Protein AF-A0A132AD13-F1 (afdb_monomer)

Organism: Sarcoptes scabiei (NCBI:txid52283)

Sequence (110 aa):
MLTLKNVKATLTIKEIKDLISKEVKALYPERQSLRLETKGRTLDDKAIISSLNLNRGRSLYLKDLGPQIGWKTVFLAEYAGPLFAYMLTYLRPYLIYGRNYNNPMSYVAQ

Mean predicted aligned error: 9.71 Å

InterPro domains:
  IPR000626 Ubiquitin-like domain [PS50053] (6-62)
  IPR029071 Ubiquitin-like domain superfamily [SSF54236] (6-62)
  IPR049127 TECR-like, N-terminal domain [PF21696] (4-64)

Nearest PDB structures (foldseek):
  2dzj-assembly1_A  TM=8.882E-01  e=2.030E-04  Homo sapiens
  6jh0-assembly2_D  TM=8.536E-01  e=2.080E-02  Canis lupus familiaris
  6oat-assembly2_D  TM=8.196E-01  e=2.080E-02  Ovis aries
  3sdl-assembly1_C  TM=7.900E-01  e=1.947E-02  Homo sapiens
  8fse-assembly1_A  TM=7.931E-01  e=3.819E-0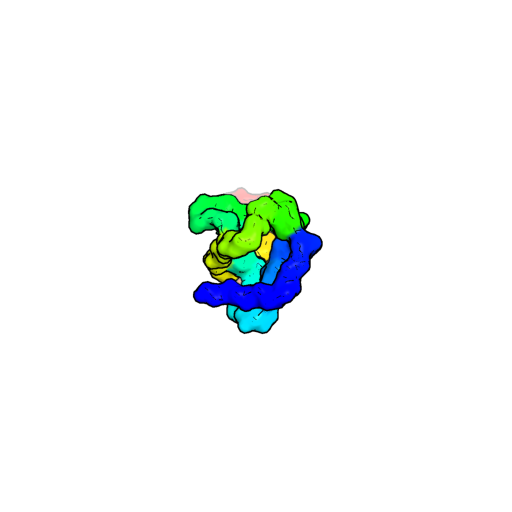1  Mus musculus

Structure (mmCIF, N/CA/C/O backbone):
data_AF-A0A132AD13-F1
#
_entry.id   AF-A0A132AD13-F1
#
loop_
_atom_site.group_PDB
_atom_site.id
_atom_site.type_symbol
_atom_site.label_atom_id
_atom_site.label_alt_id
_atom_site.label_comp_id
_atom_site.label_asym_id
_atom_site.label_entity_id
_atom_site.label_seq_id
_atom_site.pdbx_PDB_ins_code
_atom_site.Cartn_x
_atom_site.Cartn_y
_atom_site.Cartn_z
_atom_site.occupancy
_atom_site.B_iso_or_equiv
_atom_site.auth_seq_id
_atom_site.auth_comp_id
_atom_site.auth_asym_id
_atom_site.auth_atom_id
_atom_site.pdbx_PDB_model_num
ATOM 1 N N . MET A 1 1 ? -23.931 -10.633 5.596 1.00 60.25 1 MET A N 1
ATOM 2 C CA . MET A 1 1 ? -23.546 -9.578 6.559 1.00 60.25 1 MET A CA 1
ATOM 3 C C . MET A 1 1 ? -22.425 -10.139 7.419 1.00 60.25 1 MET A C 1
ATOM 5 O O . MET A 1 1 ? -22.659 -11.137 8.083 1.00 60.25 1 MET A O 1
ATOM 9 N N . LEU A 1 2 ? -21.208 -9.595 7.331 1.00 71.12 2 LEU A N 1
ATOM 10 C CA . LEU A 1 2 ? -20.077 -10.075 8.132 1.00 71.12 2 LEU A CA 1
ATOM 11 C C . LEU A 1 2 ? -20.147 -9.423 9.516 1.00 71.12 2 LEU A C 1
ATOM 13 O O . LEU A 1 2 ? -20.238 -8.201 9.617 1.00 71.12 2 LEU A O 1
ATOM 17 N N . THR A 1 3 ? -20.149 -10.233 10.573 1.00 76.19 3 THR A N 1
ATOM 18 C CA . THR A 1 3 ? -20.251 -9.763 11.960 1.00 76.19 3 THR A CA 1
ATOM 19 C C . THR A 1 3 ? -18.951 -10.046 12.699 1.00 76.19 3 THR A C 1
ATOM 21 O O . THR A 1 3 ? -18.651 -11.200 13.001 1.00 76.19 3 THR A O 1
ATOM 24 N N . LEU A 1 4 ? -18.191 -8.999 13.012 1.00 74.44 4 LEU A N 1
ATOM 25 C CA . LEU A 1 4 ? -16.996 -9.113 13.846 1.00 74.44 4 LEU A CA 1
ATOM 26 C C . LEU A 1 4 ? -17.415 -9.193 15.319 1.00 74.44 4 LEU A C 1
ATOM 28 O O . LEU A 1 4 ? -18.135 -8.325 15.814 1.00 74.44 4 LEU A O 1
ATOM 32 N N . LYS A 1 5 ? -16.971 -10.234 16.026 1.00 72.12 5 LYS A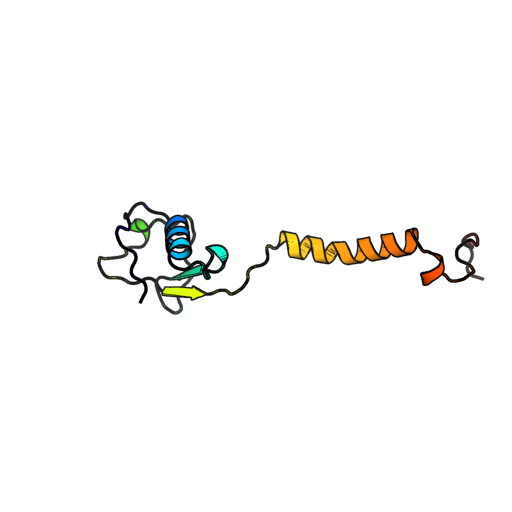 N 1
ATOM 33 C CA . LYS A 1 5 ? -17.203 -10.390 17.469 1.00 72.12 5 LYS A CA 1
ATOM 34 C C . LYS A 1 5 ? -16.047 -9.734 18.240 1.00 72.12 5 LYS A C 1
ATOM 36 O O . LYS A 1 5 ? -14.899 -9.858 17.834 1.00 72.12 5 LYS A O 1
ATOM 41 N N . ASN A 1 6 ? -16.349 -9.071 19.361 1.00 67.19 6 ASN A N 1
ATOM 42 C CA . ASN A 1 6 ? -15.367 -8.486 20.295 1.00 67.19 6 ASN A CA 1
ATOM 43 C C . ASN A 1 6 ? -14.552 -7.275 19.773 1.00 67.19 6 ASN A C 1
ATOM 45 O O . ASN A 1 6 ? -13.353 -7.154 20.024 1.00 67.19 6 ASN A O 1
ATOM 49 N N . VAL A 1 7 ? -15.198 -6.352 19.055 1.00 74.81 7 VAL A N 1
ATOM 50 C CA . VAL A 1 7 ? -14.560 -5.104 18.604 1.00 74.81 7 VAL A CA 1
ATOM 51 C C . VAL A 1 7 ? -14.551 -4.077 19.746 1.00 74.81 7 VAL A C 1
ATOM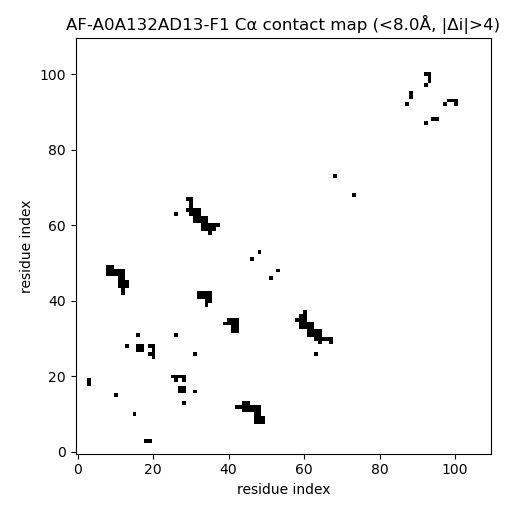 53 O O . VAL A 1 7 ? -15.607 -3.618 20.183 1.00 74.81 7 VAL A O 1
ATOM 56 N N . LYS A 1 8 ? -13.361 -3.705 20.239 1.00 77.75 8 LYS A N 1
ATOM 57 C CA . LYS A 1 8 ? -13.193 -2.650 21.257 1.00 77.75 8 LYS A CA 1
ATOM 58 C C . LYS A 1 8 ? -13.330 -1.262 20.624 1.00 77.75 8 LYS A C 1
ATOM 60 O O . LYS A 1 8 ? -12.810 -1.023 19.541 1.00 77.75 8 LYS A O 1
ATOM 65 N N . ALA A 1 9 ? -13.952 -0.319 21.333 1.00 75.69 9 ALA A N 1
ATOM 66 C CA . ALA A 1 9 ? -14.197 1.045 20.841 1.00 75.69 9 ALA A CA 1
ATOM 67 C C . ALA A 1 9 ? -12.925 1.890 20.618 1.00 75.69 9 ALA A C 1
ATOM 69 O O . ALA A 1 9 ? -12.987 2.927 19.962 1.00 75.69 9 ALA A O 1
ATOM 70 N N . THR A 1 10 ? -11.786 1.456 21.159 1.00 82.06 10 THR A N 1
ATOM 71 C CA . THR A 1 10 ? -10.475 2.103 21.004 1.00 82.06 10 THR A CA 1
ATOM 72 C C . THR A 1 10 ? -9.715 1.645 19.764 1.00 82.06 10 THR A C 1
ATOM 74 O O . THR A 1 10 ? -8.656 2.195 19.484 1.00 82.06 10 THR A O 1
ATOM 77 N N . LEU A 1 11 ? -10.207 0.623 19.056 1.00 84.62 11 LEU A N 1
ATOM 78 C CA . LEU A 1 11 ? -9.526 0.103 17.876 1.00 84.62 11 LEU A CA 1
ATOM 79 C C . LEU A 1 11 ? -9.579 1.112 16.732 1.00 84.62 11 LEU A C 1
ATOM 81 O O . LEU A 1 11 ? -10.546 1.868 16.565 1.00 84.62 11 LEU A O 1
ATOM 85 N N . THR A 1 12 ? -8.524 1.084 15.934 1.00 90.31 12 THR A N 1
ATOM 86 C CA . THR A 1 12 ? -8.414 1.866 14.705 1.00 90.31 12 THR A CA 1
ATOM 87 C C . THR A 1 12 ? -9.069 1.143 13.534 1.00 90.31 12 THR A C 1
ATOM 89 O O . THR A 1 12 ? -9.214 -0.083 13.524 1.00 90.31 12 THR A O 1
ATOM 92 N N . ILE A 1 13 ? -9.442 1.895 12.499 1.00 89.44 13 ILE A N 1
ATOM 93 C CA . ILE A 1 13 ? -9.965 1.328 11.249 1.00 89.44 13 ILE A CA 1
ATOM 94 C C . ILE A 1 13 ? -8.971 0.350 10.612 1.00 89.44 13 ILE A C 1
ATOM 96 O O . ILE A 1 13 ? -9.394 -0.679 10.081 1.00 89.44 13 ILE A O 1
ATOM 100 N N . LYS A 1 14 ? -7.663 0.613 10.718 1.00 89.94 14 LYS A N 1
ATOM 101 C CA . LYS A 1 14 ? -6.625 -0.306 10.236 1.00 89.94 14 LYS A CA 1
ATOM 102 C C . LYS A 1 14 ? -6.721 -1.689 10.887 1.00 89.94 14 LYS A C 1
ATOM 104 O O . LYS A 1 14 ? -6.767 -2.694 10.187 1.00 89.94 14 LYS A O 1
ATOM 109 N N . GLU A 1 15 ? -6.831 -1.739 12.212 1.00 90.25 15 GLU A N 1
ATOM 110 C CA . GLU A 1 15 ? -6.942 -3.005 12.947 1.00 90.25 15 GLU A CA 1
ATOM 111 C C . GLU A 1 15 ? -8.228 -3.759 12.588 1.00 90.25 15 GLU A C 1
ATOM 113 O O . GLU A 1 15 ? -8.225 -4.986 12.502 1.00 90.25 15 GLU A O 1
ATOM 118 N N . ILE A 1 16 ? -9.326 -3.044 12.316 1.00 89.19 16 ILE A N 1
ATOM 119 C CA . ILE A 1 16 ? -10.562 -3.663 11.819 1.00 89.19 16 ILE A CA 1
ATOM 120 C C . ILE A 1 16 ? -10.331 -4.304 10.450 1.00 89.19 16 ILE A C 1
ATOM 122 O O . ILE A 1 16 ? -10.754 -5.441 10.240 1.00 89.19 16 ILE A O 1
ATOM 126 N N . LYS A 1 17 ? -9.654 -3.610 9.526 1.00 90.62 17 LYS A N 1
ATOM 127 C CA . LYS A 1 17 ? -9.325 -4.169 8.207 1.00 90.62 17 LYS A CA 1
ATOM 128 C C . LYS A 1 17 ? -8.469 -5.430 8.328 1.00 90.62 17 LYS A C 1
ATOM 130 O O . LYS A 1 17 ? -8.717 -6.408 7.620 1.00 90.62 17 LYS A O 1
ATOM 135 N N . ASP A 1 18 ? -7.525 -5.441 9.267 1.00 90.75 18 ASP A N 1
ATOM 136 C CA . ASP A 1 18 ? -6.690 -6.610 9.558 1.00 90.75 18 ASP A CA 1
ATOM 137 C C . ASP A 1 18 ? -7.517 -7.780 10.116 1.00 90.75 18 ASP A C 1
ATOM 139 O O . ASP A 1 18 ? -7.331 -8.925 9.701 1.00 90.75 18 ASP A O 1
ATOM 143 N N . LEU A 1 19 ? -8.474 -7.518 11.013 1.00 89.62 19 LEU A N 1
ATOM 144 C CA . LEU A 1 19 ? -9.405 -8.540 11.510 1.00 89.62 19 LEU A CA 1
ATOM 145 C C . LEU A 1 19 ? -10.288 -9.103 10.388 1.00 89.62 19 LEU A C 1
ATOM 147 O O . LEU A 1 19 ? -10.455 -10.317 10.289 1.00 89.62 19 LEU A O 1
ATOM 151 N N . ILE A 1 20 ? -10.798 -8.244 9.505 1.00 89.69 20 ILE A N 1
ATOM 152 C CA . ILE A 1 20 ? -11.577 -8.672 8.335 1.00 89.69 20 ILE A CA 1
ATOM 153 C C . ILE A 1 20 ? -10.718 -9.522 7.399 1.00 89.69 20 ILE A C 1
ATOM 155 O O . ILE A 1 20 ? -11.190 -10.542 6.907 1.00 89.69 20 ILE A O 1
ATOM 159 N N . SER A 1 21 ? -9.453 -9.151 7.190 1.00 90.25 21 SER A N 1
ATOM 160 C CA . SER A 1 21 ? -8.532 -9.918 6.347 1.00 90.25 21 SER A CA 1
ATOM 161 C C . SER A 1 21 ? -8.207 -11.296 6.931 1.00 90.25 21 SER A C 1
ATOM 163 O O . SER A 1 21 ? -7.901 -12.214 6.168 1.00 90.25 21 SER A O 1
ATOM 165 N N . LYS A 1 22 ? -8.257 -11.459 8.261 1.00 90.19 22 LYS A N 1
ATOM 166 C CA . LYS A 1 22 ? -8.073 -12.763 8.922 1.00 90.19 22 LYS A CA 1
ATOM 167 C C . LYS A 1 22 ? -9.260 -13.691 8.685 1.00 90.19 22 LYS A C 1
ATOM 169 O O . LYS A 1 22 ? -9.051 -14.864 8.387 1.00 90.19 22 LYS A O 1
ATOM 174 N N . GLU A 1 23 ? -10.475 -13.161 8.782 1.00 89.06 23 GLU A N 1
ATOM 175 C CA . GLU A 1 23 ? -11.710 -13.907 8.507 1.00 89.06 23 GLU A CA 1
ATOM 176 C C . GLU A 1 23 ? -11.870 -14.201 7.006 1.00 89.06 23 GLU A C 1
ATOM 178 O O . GLU A 1 23 ? -12.220 -15.310 6.605 1.00 89.06 23 GLU A O 1
ATOM 183 N N . VAL A 1 24 ? -11.564 -13.220 6.151 1.00 88.31 24 VAL A N 1
ATOM 184 C CA . VAL A 1 24 ? -11.691 -13.310 4.693 1.00 88.31 24 VAL A CA 1
ATOM 185 C C . VAL A 1 24 ? -10.343 -13.032 4.041 1.00 88.31 24 VAL A C 1
ATOM 187 O O . VAL A 1 24 ? -10.031 -11.908 3.650 1.00 88.31 24 VAL A O 1
ATOM 190 N N . LYS A 1 25 ? -9.560 -14.097 3.843 1.00 85.12 25 LYS A N 1
ATOM 191 C CA . LYS A 1 25 ? -8.210 -14.023 3.251 1.00 85.12 25 LYS A CA 1
ATOM 192 C C . LYS A 1 25 ? -8.164 -13.384 1.858 1.00 85.12 25 LYS A C 1
ATOM 194 O O . LYS A 1 25 ? -7.143 -12.823 1.480 1.00 85.12 25 LYS A O 1
ATOM 199 N N . ALA A 1 26 ? -9.254 -13.458 1.091 1.00 86.38 26 ALA A N 1
ATOM 200 C CA . ALA A 1 26 ? -9.342 -12.844 -0.236 1.00 86.38 26 ALA A CA 1
ATOM 201 C C . ALA A 1 26 ? -9.337 -11.301 -0.192 1.00 86.38 26 ALA A C 1
ATOM 203 O O . ALA A 1 26 ? -8.956 -10.652 -1.170 1.00 86.38 26 ALA A O 1
ATOM 204 N N . LEU A 1 27 ? -9.752 -10.716 0.935 1.00 87.88 27 LEU A N 1
ATOM 205 C CA . LEU A 1 27 ? -9.841 -9.277 1.146 1.00 87.88 27 LEU A CA 1
ATOM 206 C C . LEU A 1 27 ? -8.667 -8.817 2.012 1.00 87.88 27 LEU A C 1
ATOM 208 O O . LEU A 1 27 ? -8.821 -8.614 3.212 1.00 87.88 27 LEU A O 1
ATOM 212 N N . TYR A 1 28 ? -7.490 -8.628 1.418 1.00 89.06 28 TYR A N 1
ATOM 213 C CA . TYR A 1 28 ? -6.368 -8.018 2.136 1.00 89.06 28 TYR A CA 1
ATOM 214 C C . TYR A 1 28 ? -6.638 -6.530 2.438 1.00 89.06 28 TYR A C 1
ATOM 216 O O . TYR A 1 28 ? -7.436 -5.909 1.729 1.00 89.06 28 TYR A O 1
ATOM 224 N N . PRO A 1 29 ? -6.002 -5.931 3.465 1.00 90.19 29 PRO A N 1
ATOM 225 C CA . PRO A 1 29 ? -6.378 -4.612 3.986 1.00 90.19 29 PRO A CA 1
ATOM 226 C C . PRO A 1 29 ? -6.439 -3.493 2.937 1.00 90.19 29 PRO A C 1
ATOM 228 O O . PRO A 1 29 ? -7.352 -2.671 2.970 1.00 90.19 29 PRO A O 1
ATOM 231 N N . GLU A 1 30 ? -5.525 -3.487 1.963 1.00 88.69 30 GLU A N 1
ATOM 232 C CA . GLU A 1 30 ? -5.496 -2.465 0.904 1.00 88.69 30 GLU A CA 1
ATOM 233 C C . GLU A 1 30 ? -6.655 -2.581 -0.100 1.00 88.69 30 GLU A C 1
ATOM 235 O O . GLU A 1 30 ? -7.044 -1.583 -0.703 1.00 88.69 30 GLU A O 1
ATOM 240 N N . ARG A 1 31 ? -7.272 -3.765 -0.250 1.00 91.25 31 ARG A N 1
ATOM 241 C CA . ARG A 1 31 ? -8.494 -3.932 -1.064 1.00 91.25 31 ARG A CA 1
ATOM 242 C C . ARG A 1 31 ? -9.746 -3.428 -0.370 1.00 91.25 31 ARG A C 1
ATOM 244 O O . ARG A 1 31 ? -10.781 -3.282 -1.016 1.00 91.25 31 ARG A O 1
ATOM 251 N N . GLN A 1 32 ? -9.690 -3.197 0.937 1.00 91.81 32 GLN A N 1
ATOM 252 C CA . GLN A 1 32 ? -10.869 -2.886 1.729 1.00 91.81 32 GLN A CA 1
ATOM 253 C C . GLN A 1 32 ? -11.090 -1.371 1.837 1.00 91.81 32 GLN A C 1
ATOM 255 O O . GLN A 1 32 ? -10.293 -0.635 2.426 1.00 91.81 32 GLN A O 1
ATOM 260 N N . SER A 1 33 ? -12.238 -0.902 1.349 1.00 90.38 33 SER A N 1
ATOM 261 C CA . SER A 1 33 ? -12.763 0.441 1.618 1.00 90.38 33 SER A CA 1
ATOM 262 C C . SER A 1 33 ? -13.919 0.338 2.610 1.00 90.38 33 SER A C 1
ATOM 264 O O . SER A 1 33 ? -14.980 -0.186 2.275 1.00 90.38 33 SER A O 1
ATOM 266 N N . LEU A 1 34 ? -13.720 0.843 3.831 1.00 89.75 34 LEU A N 1
ATOM 267 C CA . LEU A 1 34 ? -14.767 0.924 4.852 1.00 89.75 34 LEU A CA 1
ATOM 268 C C . LEU A 1 34 ? -15.465 2.285 4.793 1.00 89.75 34 LEU A C 1
ATOM 270 O O . LEU A 1 34 ? -14.806 3.321 4.673 1.00 89.75 34 LEU A O 1
ATOM 274 N N . ARG A 1 35 ? -16.798 2.277 4.862 1.00 89.75 35 ARG A N 1
ATOM 275 C CA . ARG A 1 35 ? -17.653 3.469 4.755 1.00 89.75 35 ARG A CA 1
ATOM 276 C C . ARG A 1 35 ? -18.789 3.423 5.776 1.00 89.75 35 ARG A C 1
ATOM 278 O O . ARG A 1 35 ? -19.301 2.350 6.091 1.00 89.75 35 ARG A O 1
ATOM 285 N N . LEU A 1 36 ? -19.211 4.595 6.253 1.00 86.94 36 LEU A N 1
ATOM 286 C CA . LEU A 1 36 ? -20.387 4.738 7.130 1.00 86.94 36 LEU A CA 1
ATOM 287 C C . LEU A 1 36 ? -21.708 4.607 6.363 1.00 86.94 36 LEU A C 1
ATOM 289 O O . LEU A 1 36 ? -22.712 4.162 6.910 1.00 86.94 36 LEU A O 1
ATOM 293 N N . GLU A 1 37 ? -21.692 4.970 5.083 1.00 84.44 37 GLU A N 1
ATOM 294 C CA . GLU A 1 37 ? -22.847 4.969 4.189 1.00 84.44 37 GLU A CA 1
ATOM 295 C C . GLU A 1 37 ? -22.472 4.313 2.859 1.00 84.44 37 GLU A C 1
ATOM 297 O O . GLU A 1 37 ? -21.304 4.313 2.461 1.00 84.44 37 GLU A O 1
ATOM 302 N N . THR A 1 38 ? -23.460 3.804 2.125 1.00 81.62 38 THR A N 1
ATOM 303 C CA . THR A 1 38 ? -23.248 3.111 0.840 1.00 81.62 38 THR A CA 1
ATOM 304 C C . THR A 1 38 ? -22.507 3.978 -0.187 1.00 81.62 38 THR A C 1
ATOM 306 O O . THR A 1 38 ? -21.606 3.500 -0.882 1.00 81.62 38 THR A O 1
ATOM 309 N N . LYS A 1 39 ? -22.832 5.275 -0.248 1.00 81.44 39 LYS A N 1
ATOM 310 C CA . LYS A 1 39 ? -22.192 6.271 -1.127 1.00 81.44 39 LYS A CA 1
ATOM 311 C C . LYS A 1 39 ? -21.294 7.264 -0.378 1.00 81.44 39 LYS A C 1
ATOM 313 O O . LYS A 1 39 ? -20.882 8.265 -0.955 1.00 81.44 39 LYS A O 1
ATOM 318 N N . GLY A 1 40 ? -20.965 6.974 0.879 1.00 83.25 40 GLY A N 1
ATOM 319 C CA . GLY A 1 40 ? -20.146 7.849 1.713 1.00 83.25 40 GLY A CA 1
ATOM 320 C C . GLY A 1 40 ? -18.659 7.846 1.348 1.00 83.25 40 GLY A C 1
ATOM 321 O O . GLY A 1 40 ? -18.174 7.032 0.551 1.00 83.25 40 GLY A O 1
ATOM 322 N N . ARG A 1 41 ? -17.918 8.754 1.990 1.00 85.69 41 ARG A N 1
ATOM 323 C CA . ARG A 1 41 ? -16.452 8.814 1.928 1.00 85.69 41 ARG A CA 1
ATOM 324 C C . ARG A 1 41 ? -15.836 7.582 2.603 1.00 85.69 41 ARG A C 1
ATOM 326 O O . ARG A 1 41 ? -16.366 7.069 3.588 1.00 85.69 41 ARG A O 1
ATOM 333 N N . THR A 1 42 ? -14.702 7.124 2.073 1.00 87.44 42 THR A N 1
ATOM 334 C CA . THR A 1 42 ? -13.879 6.093 2.718 1.00 87.44 42 THR A CA 1
ATOM 335 C C . THR A 1 42 ? -13.310 6.62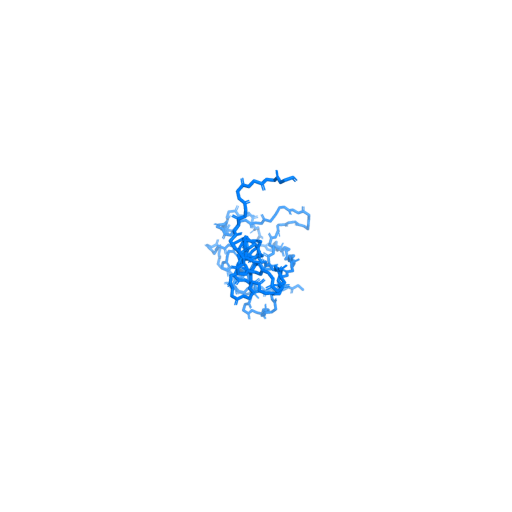0 4.033 1.00 87.44 42 THR A C 1
ATOM 337 O O . THR A 1 42 ? -12.828 7.753 4.089 1.00 87.44 42 THR A O 1
ATOM 340 N N . LEU A 1 43 ? -13.367 5.795 5.074 1.00 88.81 43 LEU A N 1
ATOM 341 C CA . LEU A 1 43 ? -12.789 6.100 6.378 1.00 88.81 43 LEU A CA 1
ATOM 342 C C . LEU A 1 43 ? -11.262 6.046 6.335 1.00 88.81 43 LEU A C 1
ATOM 344 O O . LEU A 1 43 ? -10.688 5.198 5.653 1.00 88.81 43 LEU A O 1
ATOM 348 N N . ASP A 1 44 ? -10.631 6.956 7.076 1.00 88.75 44 ASP A N 1
ATOM 349 C CA . ASP A 1 44 ? -9.181 6.976 7.243 1.00 88.75 44 ASP A CA 1
ATOM 350 C C . ASP A 1 44 ? -8.734 5.870 8.207 1.00 88.75 44 ASP A C 1
ATOM 352 O O . ASP A 1 44 ? -9.428 5.549 9.175 1.00 88.75 44 ASP A O 1
ATOM 356 N N . ASP A 1 45 ? -7.556 5.308 7.967 1.00 87.88 45 ASP A N 1
ATOM 357 C CA . ASP A 1 45 ? -7.029 4.161 8.713 1.00 87.88 45 ASP A CA 1
ATOM 358 C C . ASP A 1 45 ? -6.696 4.508 10.167 1.00 87.88 45 ASP A C 1
ATOM 360 O O . ASP A 1 45 ? -6.754 3.644 11.044 1.00 87.88 45 ASP A O 1
ATOM 364 N N . LYS A 1 46 ? -6.388 5.784 10.423 1.00 88.25 46 LYS A N 1
ATOM 365 C CA . LYS A 1 46 ? -6.093 6.334 11.753 1.00 88.25 46 LYS A CA 1
ATOM 366 C C . LYS A 1 46 ? -7.346 6.656 12.567 1.00 88.25 46 LYS A C 1
ATOM 368 O O . LYS A 1 46 ? -7.231 6.948 13.755 1.00 88.25 46 LYS A O 1
ATOM 373 N N . ALA A 1 47 ? -8.525 6.646 11.945 1.00 86.31 47 ALA A N 1
ATOM 374 C CA . ALA A 1 47 ? -9.762 6.948 12.648 1.00 86.31 47 ALA A CA 1
ATOM 375 C C . ALA A 1 47 ? -10.061 5.864 13.693 1.00 86.31 47 ALA A C 1
ATOM 377 O O . ALA A 1 47 ? -9.816 4.675 13.474 1.00 86.31 47 ALA A O 1
ATOM 378 N N . ILE A 1 48 ? -10.607 6.288 14.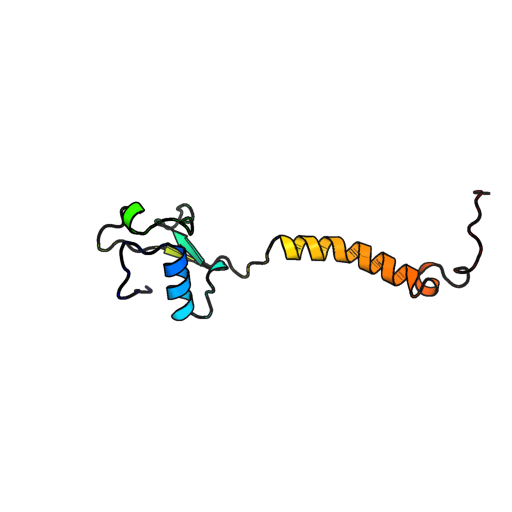831 1.00 86.56 48 ILE A N 1
ATOM 379 C CA . ILE A 1 48 ? -10.971 5.409 15.945 1.00 86.56 48 ILE A CA 1
ATOM 380 C C . ILE A 1 48 ? -12.479 5.180 15.905 1.00 86.56 48 ILE A C 1
ATOM 382 O O . ILE A 1 48 ? -13.242 6.108 15.629 1.00 86.56 48 ILE A O 1
ATOM 386 N N . ILE A 1 49 ? -12.933 3.972 16.232 1.00 82.88 49 ILE A N 1
ATOM 387 C CA . ILE A 1 49 ? -14.365 3.622 16.271 1.00 82.88 49 ILE A CA 1
ATOM 388 C C . ILE A 1 49 ? -15.171 4.581 17.158 1.00 82.88 49 ILE A C 1
ATOM 390 O O . ILE A 1 49 ? -16.262 4.998 16.769 1.00 82.88 49 ILE A O 1
ATOM 394 N N . SER A 1 50 ? -14.631 4.977 18.315 1.00 80.31 50 SER A N 1
ATOM 395 C CA . SER A 1 50 ? -15.273 5.942 19.217 1.00 80.31 50 SER A CA 1
ATOM 396 C C . SER A 1 50 ? -15.530 7.306 18.565 1.00 80.31 50 SER A C 1
ATOM 398 O O . SER A 1 50 ? -16.580 7.898 18.794 1.00 80.31 50 SER A O 1
ATOM 400 N N . SER A 1 51 ? -14.622 7.780 17.704 1.00 80.81 51 SER A N 1
ATOM 401 C CA . SER A 1 51 ? -14.780 9.053 16.980 1.00 80.81 51 SER A CA 1
ATOM 402 C C . SER A 1 51 ? -15.852 9.011 15.888 1.00 80.81 51 SER A C 1
ATOM 404 O O . SER A 1 51 ? -16.331 10.052 15.448 1.00 80.81 51 SER A O 1
ATOM 406 N N . LEU A 1 52 ? -16.263 7.816 15.457 1.00 75.38 52 LEU A N 1
ATOM 407 C CA . LEU A 1 52 ? -17.168 7.625 14.324 1.00 75.38 52 LEU A CA 1
ATOM 408 C C . LEU A 1 52 ? -18.656 7.676 14.712 1.00 75.38 52 LEU A C 1
ATOM 410 O O . LEU A 1 52 ? -19.503 7.386 13.868 1.00 75.38 52 LEU A O 1
ATOM 414 N N . ASN A 1 53 ? -18.985 8.038 15.964 1.00 69.19 53 ASN A N 1
ATOM 415 C CA . ASN A 1 53 ? -20.356 8.086 16.507 1.00 69.19 53 ASN A CA 1
ATOM 416 C C . ASN A 1 53 ? -21.191 6.847 16.125 1.00 69.19 53 ASN A C 1
ATOM 418 O O . ASN A 1 53 ? -22.394 6.915 15.850 1.00 69.19 53 ASN A O 1
ATOM 422 N N . LEU A 1 54 ? -20.532 5.688 16.080 1.00 70.44 54 LEU A N 1
ATOM 423 C CA . LEU A 1 54 ? -21.164 4.415 15.779 1.00 70.44 54 LEU A CA 1
ATOM 424 C C . LEU A 1 54 ? -21.964 3.991 17.011 1.00 70.44 54 LEU A C 1
ATOM 426 O O . LEU A 1 54 ? -21.440 3.364 17.929 1.00 70.44 54 LEU A O 1
ATOM 430 N N . ASN A 1 55 ? -23.242 4.370 17.052 1.00 61.22 55 ASN A N 1
ATOM 431 C CA . ASN A 1 55 ? -24.151 3.869 18.076 1.00 61.22 55 ASN A CA 1
ATOM 432 C C . ASN A 1 55 ? -24.286 2.336 17.954 1.00 61.22 55 ASN A C 1
ATOM 434 O O . ASN A 1 55 ? -24.111 1.769 16.866 1.00 61.22 55 ASN A O 1
ATOM 438 N N . ARG A 1 56 ? -24.593 1.655 19.065 1.00 61.12 56 ARG A N 1
ATOM 439 C CA . ARG A 1 56 ? -24.739 0.191 19.114 1.00 61.12 56 ARG A CA 1
ATOM 440 C C . ARG A 1 56 ? -25.753 -0.257 18.053 1.00 61.12 56 ARG A C 1
ATOM 442 O O . ARG A 1 56 ? -26.915 0.123 18.115 1.00 61.12 56 ARG A O 1
ATOM 449 N N . GLY A 1 57 ? -25.298 -1.049 17.079 1.00 65.25 57 GLY A N 1
ATOM 450 C CA . GLY A 1 57 ? -26.135 -1.588 15.998 1.00 65.25 57 GLY A CA 1
ATOM 451 C C . GLY A 1 57 ? -25.942 -0.952 14.616 1.00 65.25 57 GLY A C 1
ATOM 45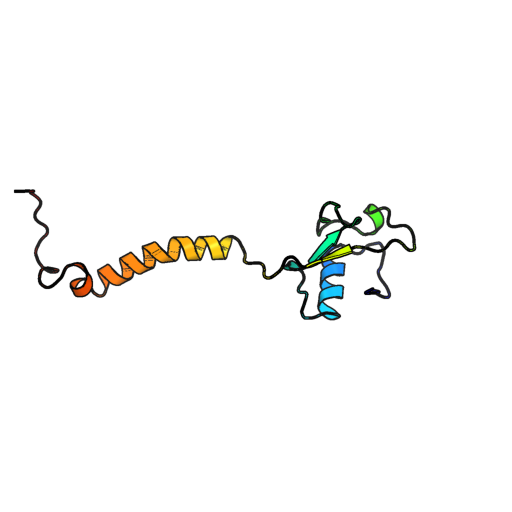2 O O . GLY A 1 57 ? -26.587 -1.390 13.666 1.00 65.25 57 GLY A O 1
ATOM 453 N N . ARG A 1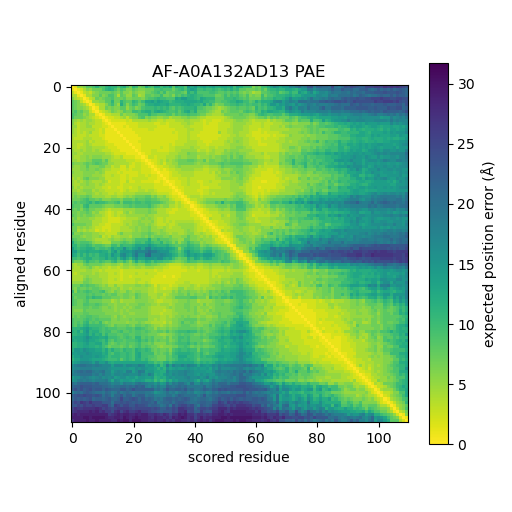 58 ? -25.053 0.037 14.454 1.00 72.88 58 ARG A N 1
ATOM 454 C CA . ARG A 1 58 ? -24.743 0.596 13.126 1.00 72.88 58 ARG A CA 1
ATOM 455 C C . ARG A 1 58 ? -23.738 -0.293 12.379 1.00 72.88 58 ARG A C 1
ATOM 457 O O . ARG A 1 58 ? -22.673 -0.610 12.902 1.00 72.88 58 ARG A O 1
ATOM 464 N N . SER A 1 59 ? -24.077 -0.700 11.158 1.00 81.38 59 SER A N 1
ATOM 465 C CA . SER A 1 59 ? -23.218 -1.515 10.289 1.00 81.38 59 SER A CA 1
ATOM 466 C C . SER A 1 59 ? -22.295 -0.647 9.432 1.00 81.38 59 SER A C 1
ATOM 468 O O . SER A 1 59 ? -22.737 0.361 8.884 1.00 81.38 59 SER A O 1
ATOM 470 N N . LEU A 1 60 ? -21.041 -1.070 9.256 1.00 86.38 60 LEU A N 1
ATOM 471 C CA . LEU A 1 60 ? -20.129 -0.489 8.268 1.00 86.38 60 LEU A CA 1
ATOM 472 C C . LEU A 1 60 ? -20.303 -1.175 6.913 1.00 86.38 60 LEU A C 1
ATOM 474 O O . LEU A 1 60 ? -20.485 -2.391 6.837 1.00 86.38 60 LEU A O 1
ATOM 478 N N . TYR A 1 61 ? -20.198 -0.393 5.843 1.00 87.75 61 TYR A N 1
ATOM 479 C CA . TYR A 1 61 ? -20.197 -0.909 4.482 1.00 87.75 61 TYR A CA 1
ATOM 480 C C . TYR A 1 61 ? -18.762 -1.171 4.042 1.00 87.75 61 TYR A C 1
ATOM 482 O O . TYR A 1 61 ? -17.926 -0.266 4.053 1.00 87.75 61 TYR A O 1
ATOM 490 N N . LEU A 1 62 ? -18.492 -2.411 3.642 1.00 89.44 62 LEU A N 1
ATOM 491 C CA . LEU A 1 62 ? -17.238 -2.801 3.015 1.00 89.44 62 LEU A CA 1
ATOM 492 C C . LEU A 1 62 ? -17.416 -2.787 1.499 1.00 89.44 62 LEU A C 1
ATOM 494 O O . LEU A 1 62 ? -18.315 -3.439 0.967 1.00 89.44 62 LEU A O 1
ATOM 498 N N . LYS A 1 63 ? -16.539 -2.063 0.809 1.00 89.88 63 LYS A N 1
ATOM 499 C CA . LYS A 1 63 ? -16.406 -2.080 -0.646 1.00 89.88 63 LYS A CA 1
ATOM 500 C C . LYS A 1 63 ? -15.039 -2.654 -1.017 1.00 89.88 63 LYS A C 1
ATOM 502 O O . LYS A 1 63 ? -14.028 -2.203 -0.484 1.00 89.88 63 LYS A O 1
ATOM 507 N N . ASP A 1 64 ? -15.022 -3.611 -1.940 1.00 90.88 64 ASP A N 1
ATOM 508 C CA . ASP A 1 64 ? -13.788 -4.116 -2.549 1.00 90.88 64 ASP A CA 1
ATOM 509 C C . ASP A 1 64 ? -13.303 -3.127 -3.621 1.00 90.88 64 ASP A C 1
ATOM 511 O O . ASP A 1 64 ? -14.067 -2.708 -4.497 1.00 90.88 64 ASP A O 1
ATOM 515 N N . LEU A 1 65 ? -12.045 -2.712 -3.506 1.00 89.12 65 LEU A N 1
ATOM 516 C CA . LEU A 1 65 ? -11.356 -1.809 -4.429 1.00 89.12 65 LEU A CA 1
ATOM 517 C C . LEU A 1 65 ? -10.686 -2.561 -5.591 1.00 89.12 65 LEU A C 1
ATOM 519 O O . LEU A 1 65 ? -10.227 -1.922 -6.535 1.00 89.12 65 LEU A O 1
ATOM 523 N N . GLY A 1 66 ? -10.622 -3.893 -5.531 1.00 89.75 66 GLY A N 1
ATOM 524 C CA . GLY A 1 66 ? -9.862 -4.709 -6.475 1.00 89.75 66 GLY A CA 1
ATOM 525 C C . GLY A 1 66 ? -8.351 -4.679 -6.207 1.00 89.75 66 GLY A C 1
ATOM 526 O O . GLY A 1 66 ? -7.907 -4.034 -5.254 1.00 89.75 66 GLY A O 1
ATOM 527 N N . PRO A 1 67 ? -7.552 -5.392 -7.020 1.00 88.00 67 PRO A N 1
ATOM 528 C CA . PRO A 1 67 ? -6.102 -5.462 -6.858 1.00 88.00 67 PRO A CA 1
ATOM 529 C C . PRO A 1 67 ? -5.459 -4.068 -6.869 1.00 88.00 67 PRO A C 1
ATOM 531 O O . PRO A 1 67 ? -5.569 -3.339 -7.851 1.00 88.00 67 PRO A O 1
ATOM 534 N N . GLN A 1 68 ? -4.799 -3.699 -5.772 1.00 88.06 68 GLN A N 1
ATOM 535 C CA . GLN A 1 68 ? -4.064 -2.438 -5.653 1.00 88.06 68 GLN A CA 1
ATOM 536 C C . GLN A 1 68 ? -2.590 -2.628 -6.013 1.00 88.06 68 GLN A C 1
ATOM 538 O O . GLN A 1 68 ? -1.969 -3.616 -5.621 1.00 88.06 68 GLN A O 1
ATOM 543 N N . ILE A 1 69 ? -2.043 -1.667 -6.757 1.00 86.81 69 ILE A N 1
ATOM 544 C CA . ILE A 1 69 ? -0.629 -1.588 -7.129 1.00 86.81 69 ILE A CA 1
ATOM 545 C C . ILE A 1 69 ? -0.101 -0.265 -6.582 1.00 86.81 69 ILE A C 1
ATOM 547 O O . ILE A 1 69 ? -0.692 0.791 -6.806 1.00 86.81 69 ILE A O 1
ATOM 551 N N . GLY A 1 70 ? 1.006 -0.315 -5.843 1.00 87.56 70 GLY A N 1
ATOM 552 C CA . GLY A 1 70 ? 1.596 0.884 -5.260 1.00 87.56 70 GLY A CA 1
ATOM 553 C C . GLY A 1 70 ? 2.151 1.828 -6.329 1.00 87.56 70 GLY A C 1
ATOM 554 O O . GLY A 1 70 ? 2.779 1.402 -7.293 1.00 87.56 70 GLY A O 1
ATOM 555 N N . TRP A 1 71 ? 2.020 3.138 -6.126 1.00 87.62 71 TRP A N 1
ATOM 556 C CA . TRP A 1 71 ? 2.557 4.140 -7.060 1.00 87.62 71 TRP A CA 1
ATOM 557 C C . TRP A 1 71 ? 4.058 3.986 -7.343 1.00 87.62 71 TRP A C 1
ATOM 559 O O . TRP A 1 71 ? 4.505 4.254 -8.452 1.00 87.62 71 TRP A O 1
ATOM 569 N N . LYS A 1 72 ? 4.840 3.491 -6.375 1.00 91.12 72 LYS A N 1
ATOM 570 C CA . LYS A 1 72 ? 6.276 3.231 -6.562 1.00 91.12 72 LYS A CA 1
ATOM 571 C C . LYS A 1 72 ? 6.559 2.168 -7.622 1.00 91.12 72 LYS A C 1
ATOM 573 O O . LYS A 1 72 ? 7.537 2.295 -8.349 1.00 91.12 72 LYS A O 1
ATOM 578 N N . THR A 1 73 ? 5.741 1.119 -7.706 1.00 91.25 73 THR A N 1
ATOM 579 C CA . THR A 1 73 ? 5.941 0.057 -8.702 1.00 91.25 73 THR A CA 1
ATOM 580 C C . THR A 1 73 ? 5.497 0.518 -10.082 1.00 91.25 73 THR A C 1
ATOM 582 O O . THR A 1 73 ? 6.159 0.184 -11.057 1.00 91.25 73 THR A O 1
ATOM 585 N N . VAL A 1 74 ? 4.436 1.332 -10.161 1.00 90.88 74 VAL A N 1
ATOM 586 C CA . VAL A 1 74 ? 4.025 1.999 -11.409 1.00 90.88 74 VAL A CA 1
ATOM 587 C C . VAL A 1 74 ? 5.156 2.886 -11.924 1.00 90.88 74 VAL A C 1
ATOM 589 O O . VAL A 1 74 ? 5.577 2.738 -13.065 1.00 90.88 74 VAL A O 1
ATOM 592 N N . PHE A 1 75 ? 5.711 3.722 -11.044 1.00 93.12 75 PHE A N 1
ATOM 593 C CA . PHE A 1 75 ? 6.858 4.568 -11.353 1.00 93.12 75 PHE A CA 1
ATOM 594 C C . PHE A 1 75 ? 8.053 3.737 -11.834 1.00 93.12 75 PHE A C 1
ATOM 596 O O . PHE A 1 75 ? 8.593 3.982 -12.904 1.00 93.12 75 PHE A O 1
ATOM 603 N N . LEU A 1 76 ? 8.452 2.694 -11.101 1.00 93.94 76 LEU A N 1
ATOM 604 C CA . LEU A 1 76 ? 9.586 1.867 -11.516 1.00 93.94 76 LEU A CA 1
ATOM 605 C C . LEU A 1 76 ? 9.356 1.201 -12.882 1.00 93.94 76 LEU A C 1
ATOM 607 O O . LEU A 1 76 ? 10.283 1.149 -13.682 1.00 93.94 76 LEU A O 1
ATOM 611 N N . ALA A 1 77 ? 8.145 0.714 -13.159 1.00 92.50 77 ALA A N 1
ATOM 612 C CA . ALA A 1 77 ? 7.811 0.095 -14.439 1.00 92.50 77 ALA A CA 1
ATOM 613 C C . ALA A 1 77 ? 7.876 1.095 -15.606 1.00 92.50 77 ALA A C 1
ATOM 615 O O . ALA A 1 77 ? 8.374 0.751 -16.677 1.00 92.50 77 ALA A O 1
ATOM 616 N N . GLU A 1 78 ? 7.432 2.332 -15.386 1.00 94.44 78 GLU A N 1
ATOM 617 C CA . GLU A 1 78 ? 7.513 3.414 -16.370 1.00 94.44 78 GLU A CA 1
ATOM 618 C C . GLU A 1 78 ? 8.971 3.726 -16.748 1.00 94.44 78 GLU A C 1
ATOM 620 O O . GLU A 1 78 ? 9.317 3.761 -17.930 1.00 94.44 78 GLU A O 1
ATOM 625 N N . TYR A 1 79 ? 9.858 3.853 -15.755 1.00 94.12 79 TYR A N 1
ATOM 626 C CA . TYR A 1 79 ? 11.281 4.143 -15.989 1.00 94.12 79 TYR A CA 1
ATOM 627 C C . TYR A 1 79 ? 12.107 2.919 -16.399 1.00 94.12 79 TYR A C 1
ATOM 629 O O . TYR A 1 79 ? 13.168 3.065 -17.013 1.00 94.12 79 TYR A O 1
ATOM 637 N N . ALA A 1 80 ? 11.632 1.707 -16.107 1.00 94.19 80 ALA A N 1
ATOM 638 C CA . ALA A 1 80 ? 12.285 0.483 -16.547 1.00 94.19 80 ALA A CA 1
ATOM 639 C C . ALA A 1 80 ? 12.316 0.387 -18.078 1.00 94.19 80 ALA A C 1
ATOM 641 O O . ALA A 1 80 ? 13.316 -0.069 -18.624 1.00 94.19 80 ALA A O 1
ATOM 642 N N . GLY A 1 81 ? 11.276 0.853 -18.779 1.00 91.94 81 GLY A N 1
ATOM 643 C CA . GLY A 1 81 ? 11.200 0.802 -20.244 1.00 91.94 81 GLY A CA 1
ATOM 644 C C . GLY A 1 81 ? 12.410 1.445 -20.941 1.00 91.94 81 GLY A C 1
ATOM 645 O O . GLY A 1 81 ? 13.156 0.737 -21.625 1.00 91.94 81 GLY A O 1
ATOM 646 N N . PRO A 1 82 ? 12.661 2.754 -20.746 1.00 91.94 82 PRO A N 1
ATOM 647 C CA . PRO A 1 82 ? 13.833 3.425 -21.306 1.00 91.94 82 PRO A CA 1
ATOM 648 C C . PRO A 1 82 ? 15.154 2.781 -20.876 1.00 91.94 82 PRO A C 1
ATOM 650 O O . PRO A 1 82 ? 16.040 2.585 -21.704 1.00 91.94 82 PRO A O 1
ATOM 653 N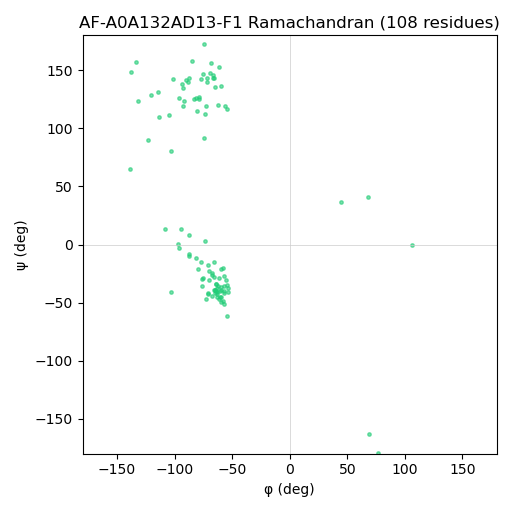 N . LEU A 1 83 ? 15.279 2.389 -19.604 1.00 91.31 83 LEU A N 1
ATOM 654 C CA . LEU A 1 83 ? 16.485 1.735 -19.094 1.00 91.31 83 LEU A CA 1
ATOM 655 C C . LEU A 1 83 ? 16.773 0.416 -19.831 1.00 91.31 83 LEU A C 1
ATOM 657 O O . LEU A 1 83 ? 17.907 0.170 -20.243 1.00 91.31 83 LEU A O 1
ATOM 661 N N . PHE A 1 84 ? 15.748 -0.414 -20.041 1.00 91.38 84 PHE A N 1
ATOM 662 C CA . PHE A 1 84 ? 15.867 -1.656 -20.802 1.00 91.38 84 PHE A CA 1
ATOM 663 C C . PHE A 1 84 ? 16.228 -1.392 -22.262 1.00 91.38 84 PHE A C 1
ATOM 665 O O . PHE A 1 84 ? 17.079 -2.096 -22.805 1.00 91.38 84 PHE A O 1
ATOM 672 N N . ALA A 1 85 ? 15.649 -0.363 -22.885 1.00 88.81 85 ALA A N 1
ATOM 673 C CA . ALA A 1 85 ? 16.009 0.026 -24.245 1.00 88.81 85 ALA A CA 1
ATOM 674 C C . ALA A 1 85 ? 17.500 0.401 -24.354 1.00 88.81 85 ALA A C 1
ATOM 676 O O . ALA A 1 85 ? 18.185 -0.103 -25.245 1.00 88.81 85 ALA A O 1
ATOM 677 N N . TYR A 1 86 ? 18.028 1.195 -23.413 1.00 89.00 86 TYR A N 1
ATOM 678 C CA . TYR A 1 86 ? 19.456 1.534 -23.364 1.00 89.00 86 TYR A CA 1
ATOM 679 C C . TYR A 1 86 ? 20.351 0.321 -23.084 1.00 89.00 86 TYR A C 1
ATOM 681 O O . TYR A 1 86 ? 21.426 0.183 -23.667 1.00 89.00 86 TYR A O 1
ATOM 689 N N . MET A 1 87 ? 19.922 -0.589 -22.209 1.00 89.25 87 MET A N 1
ATOM 690 C CA . MET A 1 87 ? 20.696 -1.796 -21.916 1.00 89.25 87 MET A CA 1
ATOM 691 C C . MET A 1 87 ? 20.782 -2.723 -23.139 1.00 89.25 87 MET A C 1
ATOM 693 O O . MET A 1 87 ? 21.840 -3.291 -23.413 1.00 89.25 87 MET A O 1
ATOM 697 N N . LEU A 1 8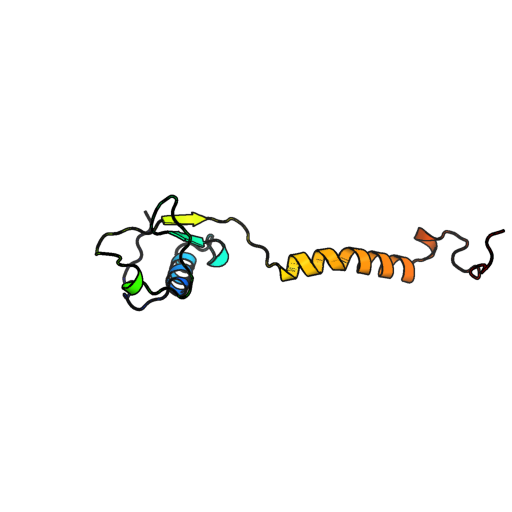8 ? 19.694 -2.850 -23.905 1.00 88.06 88 LEU A N 1
ATOM 698 C CA . LEU A 1 88 ? 19.660 -3.648 -25.133 1.00 88.06 88 LEU A CA 1
ATOM 699 C C . LEU A 1 88 ? 20.536 -3.047 -26.239 1.00 88.06 88 LEU A C 1
ATOM 701 O O . LEU A 1 88 ? 21.297 -3.788 -26.869 1.00 88.06 88 LEU A O 1
ATOM 705 N N . THR A 1 89 ? 20.484 -1.727 -26.448 1.00 86.00 89 THR A N 1
ATOM 706 C CA . THR A 1 89 ? 21.353 -1.054 -27.430 1.00 86.00 89 THR A CA 1
ATOM 707 C C . THR A 1 89 ? 22.826 -1.167 -27.059 1.00 86.00 89 THR A C 1
ATOM 709 O O . THR A 1 89 ? 23.657 -1.318 -27.952 1.00 86.00 89 THR A O 1
ATOM 712 N N . TYR A 1 90 ? 23.156 -1.164 -25.766 1.00 85.06 90 TYR A N 1
ATOM 713 C CA . TYR A 1 90 ? 24.530 -1.322 -25.297 1.00 85.06 90 TYR A CA 1
ATOM 714 C C . TYR A 1 90 ? 25.063 -2.758 -25.444 1.00 85.06 90 TYR A C 1
ATOM 716 O O . TYR A 1 90 ? 26.166 -2.962 -25.946 1.00 85.06 90 TYR A O 1
ATOM 724 N N . LEU A 1 91 ? 24.296 -3.775 -25.033 1.00 87.88 91 LEU A N 1
ATOM 725 C CA . LEU A 1 91 ? 24.760 -5.173 -25.048 1.00 87.88 91 LEU A CA 1
ATOM 726 C C . LEU A 1 91 ? 24.763 -5.804 -26.450 1.00 87.88 91 LEU A C 1
ATOM 728 O O . LEU A 1 91 ? 25.549 -6.722 -26.728 1.00 87.88 91 LEU A O 1
ATOM 732 N N . ARG A 1 92 ? 23.857 -5.367 -27.330 1.00 85.75 92 ARG A N 1
ATOM 733 C CA . ARG A 1 92 ? 23.706 -5.896 -28.695 1.00 85.75 92 ARG A CA 1
ATOM 734 C C . ARG A 1 92 ? 23.449 -4.770 -29.702 1.00 85.75 92 ARG A C 1
ATOM 736 O O . ARG A 1 92 ? 22.409 -4.763 -30.362 1.00 85.75 92 ARG A O 1
ATOM 743 N N . PRO A 1 93 ? 24.428 -3.872 -29.908 1.00 80.62 93 PRO A N 1
ATOM 744 C CA . PRO A 1 93 ? 24.281 -2.746 -30.826 1.00 80.62 93 PRO A CA 1
ATOM 745 C C . PRO A 1 93 ? 24.030 -3.202 -32.270 1.00 80.62 93 PRO A C 1
ATOM 747 O O . PRO A 1 93 ? 23.298 -2.540 -32.997 1.00 80.62 93 PRO A O 1
ATOM 750 N N . TYR A 1 94 ? 24.533 -4.379 -32.665 1.00 80.69 94 TYR A N 1
ATOM 751 C CA . TYR A 1 94 ? 24.272 -4.986 -33.976 1.00 80.69 94 TYR A CA 1
ATOM 752 C C . TYR A 1 94 ? 22.776 -5.135 -34.312 1.00 80.69 94 TYR A C 1
ATOM 754 O O . TYR A 1 94 ? 22.402 -4.994 -35.473 1.00 80.69 94 TYR A O 1
ATOM 762 N N . LEU A 1 95 ? 21.912 -5.404 -33.324 1.00 80.69 95 LEU A N 1
ATOM 763 C CA . LEU A 1 95 ? 20.479 -5.608 -33.572 1.00 80.69 95 LEU A CA 1
ATOM 764 C C . LEU A 1 95 ? 19.760 -4.315 -33.975 1.00 80.69 95 LEU A C 1
ATOM 766 O O . LEU A 1 95 ? 18.791 -4.380 -34.724 1.00 80.69 95 LEU A O 1
ATOM 770 N N . ILE A 1 96 ? 20.224 -3.162 -33.487 1.00 82.25 96 ILE A N 1
ATOM 771 C CA . ILE A 1 96 ? 19.565 -1.865 -33.714 1.00 82.25 96 ILE A CA 1
ATOM 772 C C . ILE A 1 96 ? 20.311 -1.042 -34.772 1.00 82.25 96 ILE A C 1
ATOM 774 O O . ILE A 1 96 ? 19.683 -0.444 -35.640 1.00 82.25 96 ILE A O 1
ATOM 778 N N . TYR A 1 97 ? 21.645 -1.048 -34.744 1.00 81.25 97 TYR A N 1
ATOM 779 C CA . TYR A 1 97 ? 22.499 -0.271 -35.651 1.00 81.25 97 TYR A CA 1
ATOM 780 C C . TYR A 1 97 ? 23.005 -1.077 -36.869 1.00 81.25 97 TYR A C 1
ATOM 782 O O . TYR A 1 97 ? 23.674 -0.528 -37.746 1.00 81.25 97 TYR A O 1
ATOM 790 N N . GLY A 1 98 ? 22.687 -2.375 -36.963 1.00 80.06 98 GLY A N 1
ATOM 791 C CA . GLY A 1 98 ? 23.068 -3.242 -38.084 1.00 80.06 98 GLY A CA 1
ATOM 792 C C . GLY A 1 98 ? 24.572 -3.536 -38.161 1.00 80.06 98 GLY A C 1
ATOM 793 O O . GLY A 1 98 ? 25.316 -3.319 -37.209 1.00 80.06 98 GLY A O 1
ATOM 794 N N . ARG A 1 99 ? 25.054 -4.021 -39.317 1.00 78.25 99 ARG A N 1
ATOM 795 C CA . ARG A 1 99 ? 26.475 -4.388 -39.548 1.00 78.25 99 ARG A CA 1
ATOM 796 C C . ARG A 1 99 ? 27.476 -3.246 -39.330 1.00 78.25 99 ARG A C 1
ATOM 798 O O . ARG A 1 99 ? 28.645 -3.520 -39.091 1.00 78.25 99 ARG A O 1
ATOM 805 N N . ASN A 1 100 ? 27.011 -2.000 -39.366 1.00 74.50 100 ASN A N 1
ATOM 806 C CA . ASN A 1 100 ? 27.832 -0.795 -39.256 1.00 74.50 100 ASN A CA 1
ATOM 807 C C . ASN A 1 100 ? 27.919 -0.244 -37.822 1.00 74.50 100 ASN A C 1
ATOM 809 O O . ASN A 1 100 ? 28.371 0.880 -37.631 1.00 74.50 100 ASN A O 1
ATOM 813 N N . TYR A 1 101 ? 27.509 -1.017 -36.809 1.00 73.88 101 TYR A N 1
ATOM 814 C CA . TYR A 1 101 ? 27.492 -0.576 -35.408 1.00 73.88 101 TYR A CA 1
ATOM 815 C C . TYR A 1 101 ? 28.860 -0.157 -34.844 1.00 73.88 101 TYR A C 1
ATOM 817 O O . TYR A 1 101 ? 28.911 0.537 -33.835 1.00 73.88 101 TYR A O 1
ATOM 825 N N . ASN A 1 102 ? 29.957 -0.609 -35.458 1.00 76.25 102 ASN A N 1
ATOM 826 C CA . ASN A 1 102 ? 31.324 -0.326 -35.018 1.00 76.25 102 ASN A CA 1
ATOM 827 C C . ASN A 1 102 ? 31.972 0.840 -35.785 1.00 76.25 102 ASN A C 1
ATOM 829 O O . ASN A 1 102 ? 33.139 1.155 -35.556 1.00 76.25 102 ASN A O 1
ATOM 833 N N . ASN A 1 103 ? 31.253 1.451 -36.731 1.00 79.25 103 ASN A N 1
ATOM 834 C CA . ASN A 1 103 ? 31.789 2.568 -37.493 1.00 79.25 103 ASN A CA 1
ATOM 835 C C . ASN A 1 103 ? 31.867 3.812 -36.597 1.00 79.25 103 ASN A C 1
ATOM 837 O O . ASN A 1 103 ? 30.941 4.064 -35.821 1.00 79.25 103 ASN A O 1
ATOM 841 N N . PRO A 1 104 ? 32.945 4.607 -36.700 1.00 77.19 104 PRO A N 1
ATOM 842 C CA . PRO A 1 104 ? 33.045 5.853 -35.956 1.00 77.19 104 PRO A CA 1
ATOM 843 C C . PRO A 1 104 ? 31.893 6.785 -36.345 1.00 77.19 104 PRO A C 1
ATOM 845 O O . PRO A 1 104 ? 31.563 6.927 -37.524 1.00 77.19 104 PRO A O 1
ATOM 848 N N . MET A 1 105 ? 31.276 7.418 -35.347 1.00 71.19 105 MET A N 1
ATOM 849 C CA . MET A 1 105 ? 30.203 8.385 -35.571 1.00 71.19 105 MET A CA 1
ATOM 850 C C . MET A 1 105 ? 30.750 9.575 -36.367 1.00 71.19 105 MET A C 1
ATOM 852 O O . MET A 1 105 ? 31.683 10.249 -35.930 1.00 71.19 105 MET A O 1
ATOM 856 N N . SER A 1 106 ? 30.190 9.827 -37.551 1.00 70.38 106 SER A N 1
ATOM 857 C CA . SER A 1 106 ? 30.566 10.975 -38.373 1.00 70.38 106 SER A CA 1
ATOM 858 C C . SER A 1 106 ? 30.012 12.256 -37.750 1.00 70.38 106 SER A C 1
ATOM 860 O O . SER A 1 106 ? 28.800 12.419 -37.633 1.00 70.38 106 SER A O 1
ATOM 862 N N . TYR A 1 107 ? 30.891 13.190 -37.386 1.00 78.12 107 TYR A N 1
ATOM 863 C CA . TYR A 1 107 ? 30.520 14.484 -36.793 1.00 78.12 107 TYR A CA 1
ATOM 864 C C . TYR A 1 107 ? 29.917 15.488 -37.791 1.00 78.12 107 TYR A C 1
ATOM 866 O O . TYR A 1 107 ? 29.632 16.624 -37.422 1.00 78.12 107 TYR A O 1
ATOM 874 N N . VAL A 1 108 ? 29.729 15.093 -39.052 1.00 71.25 108 VAL A N 1
ATOM 875 C CA . VAL A 1 108 ? 29.275 15.975 -40.128 1.00 71.25 108 VAL A CA 1
ATOM 876 C C . VAL A 1 108 ? 28.136 15.287 -40.873 1.00 71.25 108 VAL A C 1
ATOM 878 O O . VAL A 1 108 ? 28.304 14.169 -41.358 1.00 71.25 108 VAL A O 1
ATOM 881 N N . ALA A 1 109 ? 26.981 15.948 -40.945 1.00 62.03 109 ALA A N 1
ATOM 882 C CA . ALA A 1 109 ? 25.943 15.600 -41.907 1.00 62.03 109 ALA A CA 1
ATOM 883 C C . ALA A 1 109 ? 26.431 16.067 -43.287 1.00 62.03 109 ALA A C 1
ATOM 885 O O . ALA A 1 109 ? 26.626 17.268 -43.479 1.00 62.03 109 ALA A O 1
ATOM 886 N N . GLN A 1 110 ? 26.718 15.125 -44.189 1.00 55.25 110 GLN A N 1
ATOM 887 C CA . GLN A 1 110 ? 26.943 15.428 -45.607 1.00 55.25 110 GLN A CA 1
ATOM 888 C C . GLN A 1 110 ? 25.623 15.726 -46.310 1.00 55.25 110 GLN A C 1
ATOM 890 O O . GLN A 1 110 ? 24.613 15.078 -45.951 1.00 55.25 110 GLN A O 1
#

Radius of gyration: 26.55 Å; Cα contacts (8 Å, |Δi|>4): 90; chains: 1; bounding box: 59×30×67 Å

pLDDT: mean 83.62, std 8.53, range [55.25, 94.44]

Foldseek 3Di:
DDDDPPDDQFDFQQVVLVVVCVVPVVRHSVQWFKAQDPPGDGDDRRDTNNNVPDDPPRDIDIDGNPDDDDPVVVVCVVVVVVVVVVVCCVVCVCVVVNPCSPPPDDPDDD

Solvent-accessible surface area (backbone atoms only — not comparable to full-atom values): 6944 Å² total; per-residue (Å²): 135,92,80,84,82,89,78,61,58,81,44,32,44,46,59,51,35,49,54,49,20,69,78,37,70,88,45,44,53,86,24,57,39,45,17,80,40,96,87,49,69,69,64,58,52,84,42,37,48,62,80,65,73,63,56,96,88,68,70,74,39,79,43,82,71,52,93,79,78,58,69,68,58,55,51,50,56,62,56,42,52,62,53,51,52,54,51,48,48,68,78,42,34,51,82,80,55,36,97,59,54,84,57,80,83,74,94,63,91,127

Secondary structure (DSSP, 8-state):
----SS--TT-BHHHHHHHHHHH-TTS-GGGEEEESSTTSPBPPTT-BGGGGT--TTPPPEEEE--S---HHHHHHHHHHHHHHHHHHHHH-HHHHHGGGTTSPPPSS--